Protein AF-T0K8R5-F1 (afdb_monomer)

Foldseek 3Di:
DDKDKDKDADQAWDAFDFPDFDDDPPDPDGHPQQFDDGGDHDAPDFRMKMWIKDWDADPPFWWIKIKIKIATAKGFHATDGNNVVFFTKIKGQGMWIKIKIWHWDADPNWIKIKIKIKTRPVFGWIWIWGDPPPDIDTDDTDTPDIDMDIDMDTDD

Radius of gyration: 23.05 Å; Cα contacts (8 Å, |Δi|>4): 381; chains: 1; bounding box: 51×32×70 Å

Structure (mmCIF, N/CA/C/O backbone):
data_AF-T0K8R5-F1
#
_entry.id   AF-T0K8R5-F1
#
loop_
_atom_site.group_PDB
_atom_site.id
_atom_site.type_symbol
_atom_site.label_atom_id
_atom_site.label_alt_id
_atom_site.label_comp_id
_atom_site.label_asym_id
_atom_site.label_entity_id
_atom_site.label_seq_id
_atom_site.pdbx_PDB_ins_code
_atom_site.Cartn_x
_atom_site.Cartn_y
_atom_site.Cartn_z
_atom_site.occupancy
_atom_site.B_iso_or_equiv
_atom_site.auth_seq_id
_atom_site.auth_comp_id
_atom_site.auth_asym_id
_atom_site.auth_atom_id
_atom_site.pdbx_PDB_model_num
ATOM 1 N N . MET A 1 1 ? -23.375 -8.105 14.473 1.00 89.56 1 MET A N 1
ATOM 2 C CA . MET A 1 1 ? -22.136 -8.504 13.768 1.00 89.56 1 MET A CA 1
ATOM 3 C C . MET A 1 1 ? -22.222 -8.017 12.336 1.00 89.56 1 MET A C 1
ATOM 5 O O . MET A 1 1 ? -23.255 -8.218 11.708 1.00 89.56 1 MET A O 1
ATOM 9 N N . VAL A 1 2 ? -21.158 -7.389 11.847 1.00 94.19 2 VAL A N 1
ATOM 10 C CA . VAL A 1 2 ? -21.032 -6.831 10.500 1.00 94.19 2 VAL A CA 1
ATOM 11 C C . VAL A 1 2 ? -19.743 -7.373 9.885 1.00 94.19 2 VAL A C 1
ATOM 13 O O . VAL A 1 2 ? -18.708 -7.389 10.543 1.00 94.19 2 VAL A O 1
ATOM 16 N N . ALA A 1 3 ? -19.794 -7.834 8.638 1.00 97.06 3 ALA A N 1
ATOM 17 C CA . ALA A 1 3 ? -18.611 -8.244 7.888 1.00 97.06 3 ALA A CA 1
ATOM 18 C C . ALA A 1 3 ? -18.628 -7.558 6.522 1.00 97.06 3 ALA A C 1
ATOM 20 O O . ALA A 1 3 ? -19.629 -7.616 5.810 1.00 97.06 3 ALA A O 1
ATOM 21 N N . ILE A 1 4 ? -17.528 -6.898 6.173 1.00 97.94 4 ILE A N 1
ATOM 22 C CA . ILE A 1 4 ? -17.378 -6.148 4.925 1.00 97.94 4 ILE A CA 1
ATOM 23 C C . ILE A 1 4 ? -16.102 -6.627 4.254 1.00 97.94 4 ILE A C 1
ATOM 25 O O . ILE A 1 4 ? -15.052 -6.702 4.886 1.00 97.94 4 ILE A O 1
ATOM 29 N N . ALA A 1 5 ? -16.183 -6.950 2.970 1.00 98.06 5 ALA A N 1
ATOM 30 C CA . ALA A 1 5 ? -15.028 -7.351 2.189 1.00 98.06 5 ALA A CA 1
ATOM 31 C C . ALA A 1 5 ? -15.093 -6.726 0.800 1.00 98.06 5 ALA A C 1
ATOM 33 O O . ALA A 1 5 ? -16.148 -6.718 0.166 1.00 98.06 5 ALA A O 1
ATOM 34 N N . ASN A 1 6 ? -13.953 -6.259 0.302 1.00 98.19 6 ASN A N 1
ATOM 35 C CA . ASN A 1 6 ? -13.777 -5.958 -1.108 1.00 98.19 6 ASN A CA 1
ATOM 36 C C . ASN A 1 6 ? -12.458 -6.546 -1.604 1.00 98.19 6 ASN A C 1
ATOM 38 O O . ASN A 1 6 ? -11.454 -6.580 -0.891 1.00 98.19 6 ASN A O 1
ATOM 42 N N . TYR A 1 7 ? -12.475 -6.975 -2.859 1.00 98.38 7 TYR A N 1
ATOM 43 C CA . TYR A 1 7 ? -11.306 -7.457 -3.570 1.00 98.38 7 TYR A CA 1
ATOM 44 C C . TYR A 1 7 ? -11.231 -6.768 -4.926 1.00 98.38 7 TYR A C 1
ATOM 46 O O . TYR A 1 7 ? -12.225 -6.708 -5.651 1.00 98.38 7 TYR A O 1
ATOM 54 N N . THR A 1 8 ? -10.047 -6.271 -5.260 1.00 98.50 8 THR A N 1
ATOM 55 C CA . THR A 1 8 ? -9.766 -5.643 -6.547 1.00 98.50 8 THR A CA 1
ATOM 56 C C . THR A 1 8 ? -8.624 -6.385 -7.218 1.00 98.50 8 THR A C 1
ATOM 58 O O . THR A 1 8 ? -7.561 -6.567 -6.622 1.00 98.50 8 THR A O 1
ATOM 61 N N . TYR A 1 9 ? -8.851 -6.775 -8.473 1.00 98.19 9 TYR A N 1
ATOM 62 C CA . TYR A 1 9 ? -7.809 -7.233 -9.380 1.00 98.19 9 TYR A CA 1
ATOM 63 C C . TYR A 1 9 ? -7.597 -6.202 -10.482 1.00 98.19 9 TYR A C 1
ATOM 65 O O . TYR A 1 9 ? -8.547 -5.854 -11.187 1.00 98.19 9 TYR A O 1
ATOM 73 N N . THR A 1 10 ? -6.357 -5.763 -10.668 1.00 97.50 10 THR A N 1
ATOM 74 C CA . THR A 1 10 ? -5.999 -4.825 -11.731 1.00 97.50 10 THR A CA 1
ATOM 75 C C . THR A 1 10 ? -4.802 -5.357 -12.498 1.00 97.50 10 THR A C 1
ATOM 77 O O . THR A 1 10 ? -3.782 -5.691 -11.912 1.00 97.50 10 THR A O 1
ATOM 80 N N . LYS A 1 11 ? -4.898 -5.395 -13.829 1.00 96.69 11 LYS A N 1
ATOM 81 C CA . LYS A 1 11 ? -3.785 -5.764 -14.707 1.00 96.69 11 LYS A CA 1
ATOM 82 C C . LYS A 1 11 ? -3.518 -4.632 -15.683 1.00 96.69 11 LYS A C 1
ATOM 84 O O . LYS A 1 11 ? -4.237 -4.484 -16.669 1.00 96.69 11 LYS A O 1
ATOM 89 N N . SER A 1 12 ? -2.495 -3.836 -15.405 1.00 96.25 12 SER A N 1
ATOM 90 C CA . SER A 1 12 ? -2.062 -2.774 -16.310 1.00 96.25 12 SER A CA 1
ATOM 91 C C . SER A 1 12 ? -0.912 -3.238 -17.189 1.00 96.25 12 SER A C 1
ATOM 93 O O . SER A 1 12 ? -0.184 -4.174 -16.856 1.00 96.25 12 SER A O 1
ATOM 95 N N . LYS A 1 13 ? -0.800 -2.604 -18.355 1.00 96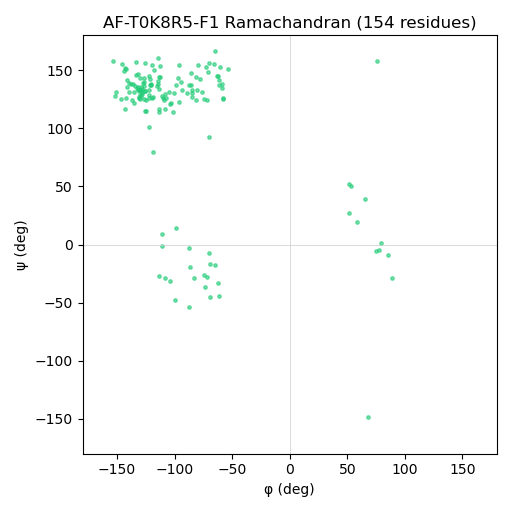.75 13 LYS A N 1
ATOM 96 C CA . LYS A 1 13 ? 0.248 -2.855 -19.339 1.00 96.75 13 LYS A CA 1
ATOM 97 C C . LYS A 1 13 ? 0.582 -1.547 -20.038 1.00 96.75 13 LYS A C 1
ATOM 99 O O . LYS A 1 13 ? -0.317 -0.908 -20.585 1.00 96.75 13 LYS A O 1
ATOM 104 N N . LEU A 1 14 ? 1.854 -1.171 -20.024 1.00 95.38 14 LEU A N 1
ATOM 105 C CA . LEU A 1 14 ? 2.384 -0.161 -20.927 1.00 95.38 14 LEU A CA 1
ATOM 106 C C . LEU A 1 14 ? 2.239 -0.655 -22.366 1.00 95.38 14 LEU A C 1
ATOM 108 O O . LEU A 1 14 ? 2.348 -1.854 -22.622 1.00 95.38 14 LEU A O 1
ATOM 112 N N . LYS A 1 15 ? 1.967 0.279 -23.273 1.00 96.81 15 LYS A N 1
ATOM 113 C CA . LYS A 1 15 ? 2.017 0.058 -24.715 1.00 96.81 15 LYS A CA 1
ATOM 114 C C . LYS A 1 15 ? 3.149 0.910 -25.251 1.00 96.81 15 LYS A C 1
ATOM 116 O O . LYS A 1 15 ? 3.069 2.130 -25.134 1.00 96.81 15 LYS A O 1
ATOM 121 N N . VAL A 1 16 ? 4.191 0.263 -25.752 1.00 96.38 16 VAL A N 1
ATOM 122 C CA . VAL A 1 16 ? 5.391 0.925 -26.266 1.00 96.38 16 VAL A CA 1
ATOM 123 C C . VAL A 1 16 ? 5.784 0.240 -27.561 1.00 96.38 16 VAL A C 1
ATOM 125 O O . VAL A 1 16 ? 5.963 -0.974 -27.595 1.00 96.38 16 VAL A O 1
ATOM 128 N N . SER A 1 17 ? 5.903 1.020 -28.623 1.00 96.69 17 SER A N 1
ATOM 129 C CA . SER A 1 17 ? 6.285 0.559 -29.954 1.00 96.69 17 SER A CA 1
ATOM 130 C C . SER A 1 17 ? 7.629 1.151 -30.367 1.00 96.69 17 SER A C 1
ATOM 132 O O . SER A 1 17 ? 8.084 2.164 -29.834 1.00 96.69 17 SER A O 1
ATOM 134 N N . GLU A 1 18 ? 8.275 0.519 -31.343 1.00 94.94 18 GLU A N 1
ATOM 135 C CA . GLU A 1 18 ? 9.451 1.098 -31.989 1.00 94.94 18 GLU A CA 1
ATOM 136 C C . GLU A 1 18 ? 9.096 2.459 -32.610 1.00 94.94 18 GLU A C 1
ATOM 138 O O . GLU A 1 18 ? 8.054 2.613 -33.247 1.00 94.94 18 GLU A O 1
ATOM 143 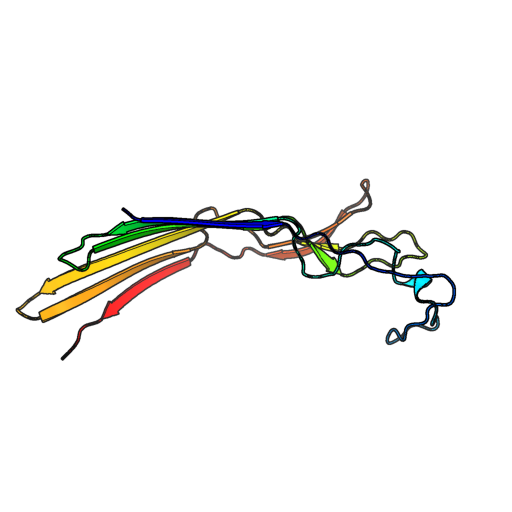N N . GLY A 1 19 ? 9.958 3.455 -32.402 1.00 94.56 19 GLY A N 1
ATOM 144 C CA . GLY A 1 19 ? 9.737 4.825 -32.867 1.00 94.56 19 GLY A CA 1
ATOM 145 C C . GLY A 1 19 ? 8.902 5.702 -31.928 1.00 94.56 19 GLY A C 1
ATOM 146 O O . GLY A 1 19 ? 8.874 6.917 -32.134 1.00 94.56 19 GLY A O 1
ATOM 147 N N . ASP A 1 20 ? 8.285 5.144 -30.878 1.00 97.38 20 ASP A N 1
ATOM 148 C CA . ASP A 1 20 ? 7.680 5.957 -29.821 1.00 97.38 20 ASP A CA 1
ATOM 149 C C . ASP A 1 20 ? 8.755 6.809 -29.142 1.00 97.38 20 ASP A C 1
ATOM 151 O O . ASP A 1 20 ? 9.883 6.362 -28.905 1.00 97.38 20 ASP A O 1
ATOM 155 N N . THR A 1 21 ? 8.396 8.046 -28.798 1.00 96.69 21 THR A N 1
ATOM 156 C CA . THR A 1 21 ? 9.325 8.991 -28.176 1.00 96.69 21 THR A CA 1
ATOM 157 C C . THR A 1 21 ? 8.876 9.409 -26.785 1.00 96.69 21 THR A C 1
ATOM 159 O O . THR A 1 21 ? 7.687 9.459 -26.473 1.00 96.69 21 THR A O 1
ATOM 162 N N . VAL A 1 22 ? 9.849 9.723 -25.934 1.00 95.06 22 VAL A N 1
ATOM 163 C CA . VAL A 1 22 ? 9.649 10.265 -24.593 1.00 95.06 22 VAL A CA 1
ATOM 164 C C . VAL A 1 22 ? 10.727 11.302 -24.289 1.00 95.06 22 VAL A C 1
ATOM 166 O O . VAL A 1 22 ? 11.848 11.221 -24.785 1.00 95.06 22 VAL A O 1
ATOM 169 N N . ALA A 1 23 ? 10.397 12.274 -23.444 1.00 94.38 23 ALA A N 1
ATOM 170 C CA . ALA A 1 23 ? 11.376 13.165 -22.843 1.00 94.38 23 ALA A CA 1
ATOM 171 C C . ALA A 1 23 ? 11.646 12.719 -21.401 1.00 94.38 23 ALA A C 1
ATOM 173 O O . ALA A 1 23 ? 10.762 12.802 -20.547 1.00 94.38 23 ALA A O 1
ATOM 174 N N . VAL A 1 24 ? 12.867 12.259 -21.125 1.00 89.50 24 VAL A N 1
ATOM 175 C CA . VAL A 1 24 ? 13.328 11.937 -19.768 1.00 89.50 24 VAL A CA 1
ATOM 176 C C . VAL A 1 24 ? 14.347 12.987 -19.345 1.00 89.50 24 VAL A C 1
ATOM 178 O O . VAL A 1 24 ? 15.334 13.230 -20.038 1.00 89.50 24 VAL A O 1
ATOM 181 N N . PHE A 1 25 ? 14.099 13.641 -18.209 1.00 90.38 25 PHE A N 1
ATOM 182 C CA . PHE A 1 25 ? 14.981 14.689 -17.701 1.00 90.38 25 PHE A CA 1
ATOM 183 C C . PHE A 1 25 ? 16.406 14.153 -17.494 1.00 90.38 25 PHE A C 1
ATOM 185 O O . PHE A 1 25 ? 16.605 13.162 -16.796 1.00 90.38 25 PHE A O 1
ATOM 192 N N . GLY A 1 26 ? 17.392 14.818 -18.099 1.00 89.56 26 GLY A N 1
ATOM 193 C CA . GLY A 1 26 ? 18.805 14.440 -17.997 1.00 89.56 26 GLY A CA 1
ATOM 194 C C . GLY A 1 26 ? 19.242 13.278 -18.898 1.00 89.56 26 GLY A C 1
ATOM 195 O O . GLY A 1 26 ? 20.416 12.919 -18.860 1.00 89.56 26 GLY A O 1
ATOM 196 N N . ALA A 1 27 ? 18.351 12.710 -19.717 1.00 91.12 27 ALA A N 1
ATOM 197 C CA . ALA A 1 27 ? 18.708 11.678 -20.685 1.00 91.12 27 ALA A CA 1
ATOM 198 C C . ALA A 1 27 ? 18.936 12.266 -22.087 1.00 91.12 27 ALA A C 1
ATOM 200 O O . ALA A 1 27 ? 18.239 13.187 -22.509 1.00 91.12 27 ALA A O 1
ATOM 201 N N . SER A 1 28 ? 19.912 11.721 -22.818 1.00 91.25 28 SER A N 1
ATOM 202 C CA . SER A 1 28 ? 20.174 12.087 -24.217 1.00 91.25 28 SER A CA 1
ATOM 203 C C . SER A 1 28 ? 19.282 11.338 -25.208 1.00 91.25 28 SER A C 1
ATOM 205 O O . SER A 1 28 ? 19.003 11.862 -26.284 1.00 91.25 28 SER A O 1
ATOM 207 N N . SER A 1 29 ? 18.845 10.123 -24.861 1.00 93.44 29 SER A N 1
ATOM 208 C CA . SER A 1 29 ? 17.921 9.356 -25.695 1.00 93.44 29 SER A CA 1
ATOM 209 C C . SER A 1 29 ? 16.493 9.867 -25.554 1.00 93.44 29 SER A C 1
ATOM 211 O O . SER A 1 29 ? 16.040 10.206 -24.460 1.00 93.44 29 SER A O 1
ATOM 213 N N . THR A 1 30 ? 15.779 9.867 -26.674 1.00 95.31 30 THR A N 1
ATOM 214 C CA . THR A 1 30 ? 14.347 10.155 -26.754 1.00 95.31 30 THR A CA 1
ATOM 215 C C . THR A 1 30 ? 13.522 8.924 -27.114 1.00 95.31 30 THR A C 1
ATOM 217 O O . THR A 1 30 ? 12.303 9.032 -27.192 1.00 95.31 30 THR A O 1
ATOM 220 N N . LEU A 1 31 ? 14.142 7.759 -27.336 1.00 95.56 31 LEU A N 1
ATOM 221 C CA . LEU A 1 31 ? 13.426 6.534 -27.693 1.00 95.56 31 LEU A CA 1
ATOM 222 C C . LEU A 1 31 ? 12.716 5.968 -26.462 1.00 95.56 31 LEU A C 1
ATOM 224 O O . LEU A 1 31 ? 13.348 5.688 -25.445 1.00 95.56 31 LEU A O 1
ATOM 228 N N . ALA A 1 32 ? 11.405 5.746 -26.546 1.00 95.50 32 ALA A N 1
ATOM 229 C CA . ALA A 1 32 ? 10.637 5.197 -25.428 1.00 95.50 32 ALA A CA 1
ATOM 230 C C . ALA A 1 32 ? 11.111 3.789 -25.031 1.00 95.50 32 ALA A C 1
ATOM 232 O O . ALA A 1 32 ? 11.123 3.453 -23.846 1.00 95.50 32 ALA A O 1
ATOM 233 N N . THR A 1 33 ? 11.571 2.997 -26.001 1.00 94.88 33 THR A N 1
ATOM 234 C CA . THR A 1 33 ? 12.107 1.642 -25.800 1.00 94.88 33 THR A CA 1
ATOM 235 C C . THR A 1 33 ? 13.394 1.602 -24.977 1.00 94.88 33 THR A C 1
ATOM 237 O O . THR A 1 33 ? 13.726 0.549 -24.441 1.00 94.88 33 THR A O 1
ATOM 240 N N . ASP A 1 34 ? 14.105 2.724 -24.822 1.00 93.56 34 ASP A N 1
ATOM 241 C CA . ASP A 1 34 ? 15.277 2.785 -23.941 1.00 93.56 34 ASP A CA 1
ATOM 242 C C . ASP A 1 34 ? 14.894 2.817 -22.454 1.00 93.56 34 ASP A C 1
ATOM 244 O O . ASP A 1 34 ? 15.654 2.353 -21.600 1.00 93.56 34 ASP A O 1
ATOM 248 N N . PHE A 1 35 ? 13.693 3.309 -22.135 1.00 93.06 35 PHE A N 1
ATOM 249 C CA . PHE A 1 35 ? 13.241 3.546 -20.759 1.00 93.06 35 PHE A CA 1
ATOM 250 C C . PHE A 1 35 ? 12.085 2.643 -20.328 1.00 93.06 35 PHE A C 1
ATOM 252 O O . PHE A 1 35 ? 11.930 2.368 -19.139 1.00 93.06 35 PHE A O 1
ATOM 259 N N . PHE A 1 36 ? 11.268 2.175 -21.271 1.00 94.75 36 PHE A N 1
ATOM 260 C CA . PHE A 1 36 ? 10.064 1.405 -20.988 1.00 94.75 36 PHE A CA 1
ATOM 261 C C . PHE A 1 36 ? 10.053 0.083 -21.745 1.00 94.75 36 PHE A C 1
ATOM 263 O O . PHE A 1 36 ? 10.459 -0.005 -22.900 1.00 94.75 36 PHE A O 1
ATOM 270 N N . ARG A 1 37 ? 9.523 -0.948 -21.086 1.00 94.62 37 ARG A N 1
ATOM 271 C CA . ARG A 1 37 ? 9.280 -2.263 -21.682 1.00 94.62 37 ARG A CA 1
ATOM 272 C C . ARG A 1 37 ? 7.809 -2.378 -22.043 1.00 94.62 37 ARG A C 1
ATOM 274 O O . ARG A 1 37 ? 6.949 -2.112 -21.196 1.00 94.62 37 ARG A O 1
ATOM 281 N N . ASP A 1 38 ? 7.524 -2.798 -23.270 1.00 95.88 38 ASP A N 1
ATOM 282 C CA . ASP A 1 38 ? 6.152 -3.084 -23.680 1.00 95.88 38 ASP A CA 1
ATOM 283 C C . ASP A 1 38 ? 5.534 -4.164 -22.778 1.00 95.88 38 ASP A C 1
ATOM 285 O O . ASP A 1 38 ? 6.191 -5.122 -22.364 1.00 95.88 38 ASP A O 1
ATOM 289 N N . GLY A 1 39 ? 4.272 -3.976 -22.400 1.00 95.44 39 GLY A N 1
ATOM 290 C CA . GLY A 1 39 ? 3.561 -4.885 -21.508 1.00 95.44 39 GLY A CA 1
ATOM 291 C C . GLY A 1 39 ? 3.904 -4.771 -20.017 1.00 95.44 39 GLY A C 1
ATOM 292 O O . GLY A 1 39 ? 3.240 -5.438 -19.218 1.00 95.44 39 GLY A O 1
ATOM 293 N N . ALA A 1 40 ? 4.872 -3.939 -19.612 1.00 94.88 40 ALA A N 1
ATOM 294 C CA . ALA A 1 40 ? 5.210 -3.751 -18.198 1.00 94.88 40 ALA A CA 1
ATOM 295 C C . ALA A 1 40 ? 4.035 -3.141 -17.401 1.00 94.88 40 ALA A C 1
ATOM 297 O O . ALA A 1 40 ? 3.300 -2.309 -17.938 1.00 94.88 40 ALA A O 1
ATOM 298 N N . PRO A 1 41 ? 3.834 -3.515 -16.122 1.00 94.62 41 PRO A N 1
ATOM 299 C CA . PRO A 1 41 ? 2.737 -2.989 -15.303 1.00 94.62 41 PRO A CA 1
ATOM 300 C C . PRO A 1 41 ? 2.982 -1.526 -14.947 1.00 94.62 41 PRO A C 1
ATOM 302 O O . PRO A 1 41 ? 4.133 -1.158 -14.763 1.00 94.62 41 PRO A O 1
ATOM 305 N N . LEU A 1 42 ? 1.949 -0.693 -14.785 1.00 95.38 42 LEU A N 1
ATOM 306 C CA . LEU A 1 42 ? 2.090 0.708 -14.347 1.00 95.38 42 LEU A CA 1
ATOM 307 C C . LEU A 1 42 ? 2.736 0.825 -12.955 1.00 95.38 42 LEU A C 1
ATOM 309 O O . LEU A 1 42 ? 2.648 -0.086 -12.134 1.00 95.38 42 LEU A O 1
ATOM 313 N N . THR A 1 43 ? 3.414 1.946 -12.696 1.00 96.06 43 THR A N 1
ATOM 314 C CA . THR A 1 43 ? 4.005 2.216 -11.379 1.00 96.06 43 THR A CA 1
ATOM 315 C C . THR A 1 43 ? 2.912 2.555 -10.361 1.00 96.06 43 THR A C 1
ATOM 317 O O . THR A 1 43 ? 1.834 3.028 -10.716 1.00 96.06 43 THR A O 1
ATOM 320 N N . GLY A 1 44 ? 3.166 2.284 -9.081 1.00 96.06 44 GLY A N 1
ATOM 321 C CA . GLY A 1 44 ? 2.269 2.585 -7.961 1.00 96.06 44 GLY A CA 1
ATOM 322 C C . GLY A 1 44 ? 1.053 1.663 -7.828 1.00 96.06 44 GLY A C 1
ATOM 323 O O . GLY A 1 44 ? 0.325 1.748 -6.839 1.00 96.06 44 GLY A O 1
ATOM 324 N N . GLN A 1 45 ? 0.842 0.749 -8.774 1.00 95.69 45 GLN A N 1
ATOM 325 C CA . GLN A 1 45 ? -0.338 -0.104 -8.819 1.00 95.69 45 GLN A CA 1
ATOM 326 C C . GLN A 1 45 ? -0.016 -1.533 -8.364 1.00 95.69 45 GLN A C 1
ATOM 328 O O . GLN A 1 45 ? 0.808 -2.214 -8.970 1.00 95.69 45 GLN A O 1
ATOM 333 N N . SER A 1 46 ? -0.698 -2.001 -7.318 1.00 97.25 46 SER A N 1
ATOM 334 C CA . SER A 1 46 ? -0.727 -3.421 -6.952 1.00 97.25 46 SER A CA 1
ATOM 335 C C . SER A 1 46 ? -1.754 -4.166 -7.806 1.00 97.25 46 SER A C 1
ATOM 337 O O . S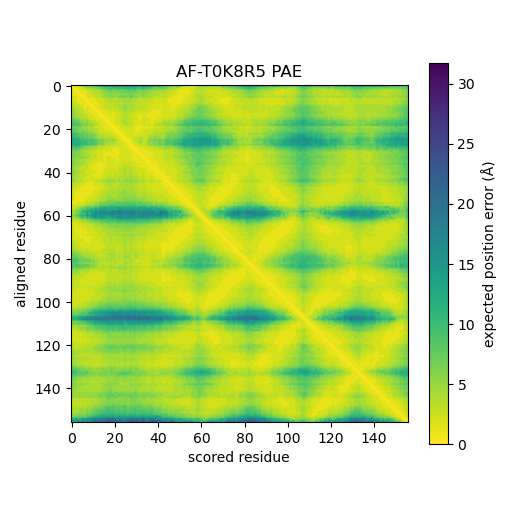ER A 1 46 ? -2.827 -3.632 -8.098 1.00 97.25 46 SER A O 1
ATOM 339 N N . ASP A 1 47 ? -1.448 -5.409 -8.171 1.00 97.69 47 ASP A N 1
ATOM 340 C CA . ASP A 1 47 ? -2.357 -6.256 -8.948 1.00 97.69 47 ASP A CA 1
ATOM 341 C C . ASP A 1 47 ? -3.529 -6.767 -8.109 1.00 97.69 47 ASP A C 1
ATOM 343 O O . ASP A 1 47 ? -4.645 -6.866 -8.608 1.00 97.69 47 ASP A O 1
ATOM 347 N N . HIS A 1 48 ? -3.282 -7.075 -6.834 1.00 98.31 48 HIS A N 1
ATOM 348 C CA . HIS A 1 48 ? -4.288 -7.584 -5.909 1.00 98.31 48 HIS A CA 1
ATOM 349 C C . HIS A 1 48 ? -4.397 -6.671 -4.696 1.00 98.31 48 HIS A C 1
ATOM 351 O O . HIS A 1 48 ? -3.400 -6.423 -4.015 1.00 98.31 48 HIS A O 1
ATOM 357 N N . LEU A 1 49 ? -5.617 -6.220 -4.411 1.00 98.25 49 LEU A N 1
ATOM 358 C CA . LEU A 1 49 ? -5.966 -5.483 -3.202 1.00 98.25 49 LEU A CA 1
ATOM 359 C C . LEU A 1 49 ? -7.123 -6.190 -2.502 1.00 98.25 49 LEU A C 1
ATOM 361 O O . LEU A 1 49 ? -8.122 -6.519 -3.141 1.00 98.25 49 LEU A O 1
ATOM 365 N N . VAL A 1 50 ? -7.005 -6.397 -1.196 1.00 98.56 50 VAL A N 1
ATOM 366 C CA . VAL A 1 50 ? -8.082 -6.904 -0.339 1.00 98.56 50 VAL A CA 1
ATOM 367 C C . VAL A 1 50 ? -8.260 -5.926 0.808 1.00 98.56 50 VAL A C 1
ATOM 369 O O . VAL A 1 50 ? -7.278 -5.578 1.460 1.00 98.56 50 VAL A O 1
ATOM 372 N N . ASN A 1 51 ? -9.498 -5.538 1.100 1.00 98.44 51 ASN A N 1
ATOM 373 C CA . ASN A 1 51 ? -9.838 -4.998 2.412 1.00 98.44 51 ASN A CA 1
ATOM 374 C C . ASN A 1 51 ? -10.941 -5.854 3.017 1.00 98.44 51 ASN A C 1
ATOM 376 O O . ASN A 1 51 ? -11.928 -6.174 2.357 1.00 98.44 51 ASN A O 1
ATOM 380 N N . PHE A 1 52 ? -10.760 -6.212 4.277 1.00 98.44 52 PHE A N 1
ATOM 381 C CA . PHE A 1 52 ? -11.684 -7.004 5.061 1.00 98.44 52 PHE A CA 1
ATOM 382 C C . PHE A 1 52 ? -11.890 -6.330 6.413 1.00 98.44 52 PHE A C 1
ATOM 384 O O . PHE A 1 52 ? -10.935 -5.904 7.055 1.00 98.44 52 PHE A O 1
ATOM 391 N N . GLN A 1 53 ? -13.139 -6.234 6.847 1.00 98.31 53 GLN A N 1
ATOM 392 C CA . GLN A 1 53 ? -13.515 -5.706 8.148 1.00 98.31 53 GLN A CA 1
ATOM 393 C C . GLN A 1 53 ? -14.498 -6.661 8.808 1.00 98.31 53 GLN A C 1
ATOM 395 O O . GLN A 1 53 ? -15.476 -7.080 8.187 1.00 98.31 53 GLN A O 1
ATOM 400 N N . LEU A 1 54 ? -14.250 -6.973 10.074 1.00 98.25 54 LEU A N 1
ATOM 401 C CA . LEU A 1 54 ? -15.141 -7.761 10.913 1.00 98.25 54 LEU A CA 1
ATOM 402 C C . LEU A 1 54 ? -15.465 -6.965 12.173 1.00 98.25 54 LEU A C 1
ATOM 404 O O . LEU A 1 54 ? -14.577 -6.701 12.980 1.00 98.25 54 LEU A O 1
ATOM 408 N N . GLY A 1 55 ? -16.733 -6.593 12.315 1.00 97.25 55 GLY A N 1
ATOM 409 C CA . GLY A 1 55 ? -17.269 -5.769 13.388 1.00 97.25 55 GLY A CA 1
ATOM 410 C C . GLY A 1 55 ? -18.268 -6.515 14.273 1.00 97.25 55 GLY A C 1
ATOM 411 O O . GLY A 1 55 ? -19.174 -7.204 13.791 1.00 97.25 55 GLY A O 1
ATOM 412 N N . LEU A 1 56 ? -18.149 -6.342 15.583 1.00 96.44 56 LEU A N 1
ATOM 413 C CA . LEU A 1 56 ? -19.196 -6.626 16.559 1.00 96.44 56 LEU A CA 1
ATOM 414 C C . LEU A 1 56 ? -19.733 -5.289 17.052 1.00 96.44 56 LEU A C 1
ATOM 416 O O . LEU A 1 56 ? -18.954 -4.441 17.473 1.00 96.44 56 LEU A O 1
ATOM 420 N N . GLU A 1 57 ? -21.044 -5.099 16.961 1.00 94.06 57 GLU A N 1
ATOM 421 C CA . GLU A 1 57 ? -21.698 -3.835 17.291 1.00 94.06 57 GLU A CA 1
ATOM 422 C C . GLU A 1 57 ? -22.974 -4.115 18.081 1.00 94.06 57 GLU A C 1
ATOM 424 O O . GLU A 1 57 ? -23.711 -5.053 17.746 1.00 94.06 57 GLU A O 1
ATOM 429 N N . ASP A 1 58 ? -23.204 -3.312 19.116 1.00 89.75 58 ASP A N 1
ATOM 430 C CA . ASP A 1 58 ? -24.465 -3.227 19.847 1.00 89.75 58 ASP A CA 1
ATOM 431 C C . ASP A 1 58 ? -25.400 -2.235 19.128 1.00 89.75 58 ASP A C 1
ATOM 433 O O . ASP A 1 58 ? -24.955 -1.201 18.632 1.00 89.75 58 ASP A O 1
ATOM 437 N N . GLN A 1 59 ? -26.683 -2.583 18.992 1.00 82.38 59 GLN A N 1
ATOM 438 C CA . GLN A 1 59 ? -27.659 -1.769 18.250 1.00 82.38 59 GLN A CA 1
ATOM 439 C C . GLN A 1 59 ? -28.317 -0.688 19.114 1.00 82.38 59 GLN A C 1
ATOM 441 O O . GLN A 1 59 ? -28.889 0.258 18.577 1.00 82.38 59 GLN A O 1
ATOM 446 N N . GLU A 1 60 ? -28.261 -0.840 20.434 1.00 83.81 60 GLU A N 1
ATOM 447 C CA . GLU A 1 60 ? -28.946 0.014 21.401 1.00 83.81 60 GLU A CA 1
ATOM 448 C C . GLU A 1 60 ? -27.971 0.977 22.085 1.00 83.81 60 GLU A C 1
ATOM 450 O O . GLU A 1 60 ? -28.336 2.101 22.423 1.00 83.81 60 GLU A O 1
ATOM 455 N N . ASN A 1 61 ? -26.716 0.562 22.256 1.00 84.75 61 ASN A N 1
ATOM 456 C CA . ASN A 1 61 ? -25.675 1.313 22.942 1.00 84.75 61 ASN A CA 1
ATOM 457 C C . 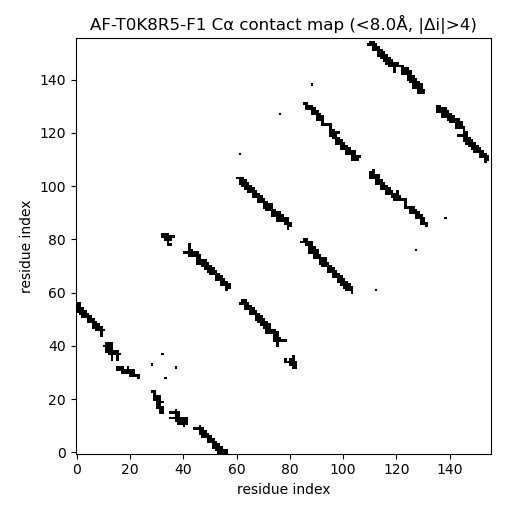ASN A 1 61 ? -24.440 1.489 22.058 1.00 84.75 61 ASN A C 1
ATOM 459 O O . ASN A 1 61 ? -24.145 0.678 21.184 1.00 84.75 61 ASN A O 1
ATOM 463 N N . LEU A 1 62 ? -23.642 2.525 22.334 1.00 86.94 62 LEU A N 1
ATOM 464 C CA . LEU A 1 62 ? -22.344 2.678 21.683 1.00 86.94 62 LEU A CA 1
ATOM 465 C C . LEU A 1 62 ? -21.380 1.593 22.193 1.00 86.94 62 LEU A C 1
ATOM 467 O O . LEU A 1 62 ? -20.689 1.779 23.188 1.00 86.94 62 LEU A O 1
ATOM 471 N N . SER A 1 63 ? -21.311 0.459 21.505 1.00 94.19 63 SER A N 1
ATOM 472 C CA . SER A 1 63 ? -20.275 -0.556 21.696 1.00 94.19 63 SER A CA 1
ATOM 473 C C . SER A 1 63 ? -19.918 -1.151 20.345 1.00 94.19 63 SER A C 1
ATOM 475 O O . SER A 1 63 ? -20.772 -1.729 19.678 1.00 94.19 63 SER A O 1
ATOM 477 N N . GLN A 1 64 ? -18.673 -0.965 19.911 1.00 96.19 64 GLN A N 1
ATOM 478 C CA . GLN A 1 64 ? -18.187 -1.455 18.624 1.00 96.19 64 GLN A CA 1
ATOM 479 C C . GLN A 1 64 ? -16.773 -2.011 18.779 1.00 96.19 64 GLN A C 1
ATOM 481 O O . GLN A 1 64 ? -15.911 -1.340 19.342 1.00 96.19 64 GLN A O 1
ATOM 486 N N . GLN A 1 65 ? -16.516 -3.209 18.263 1.00 97.56 65 GLN A N 1
ATOM 487 C CA . GLN A 1 65 ? -15.174 -3.772 18.112 1.00 97.56 65 GLN A CA 1
ATOM 488 C C . GLN A 1 65 ? -14.975 -4.196 16.663 1.00 97.56 65 GLN A C 1
ATOM 490 O O . GLN A 1 65 ? -15.748 -5.004 16.159 1.00 97.56 65 GLN A O 1
ATOM 495 N N . THR A 1 66 ? -13.926 -3.700 16.015 1.00 98.12 66 THR A N 1
ATOM 496 C CA . THR A 1 66 ? -13.663 -3.941 14.598 1.00 98.12 66 THR A CA 1
ATOM 497 C C . THR A 1 66 ? -12.230 -4.404 14.389 1.00 98.12 66 THR A C 1
ATOM 499 O O . THR A 1 66 ? -11.284 -3.716 14.767 1.00 98.12 66 THR A O 1
ATOM 502 N N . LEU A 1 67 ? -12.071 -5.555 13.741 1.00 98.31 67 LEU A N 1
ATOM 503 C CA . LEU A 1 67 ? -10.814 -5.990 13.137 1.00 98.31 67 LEU A CA 1
ATOM 504 C C . LEU A 1 67 ? -10.800 -5.578 11.670 1.00 98.31 67 LEU A C 1
ATOM 506 O O . LEU A 1 67 ? -11.775 -5.807 10.955 1.00 98.31 67 LEU A O 1
ATOM 510 N N . ILE A 1 68 ? -9.698 -4.987 11.221 1.00 98.56 68 ILE A N 1
ATOM 511 C CA . ILE A 1 68 ? -9.530 -4.483 9.859 1.00 98.56 68 ILE A CA 1
ATOM 512 C C . ILE A 1 68 ? -8.267 -5.112 9.286 1.00 98.56 68 ILE A C 1
ATOM 514 O O . ILE A 1 68 ? -7.168 -4.855 9.764 1.00 98.56 68 ILE A O 1
ATOM 518 N N . LEU A 1 69 ? -8.418 -5.931 8.253 1.00 98.50 69 LEU A N 1
ATOM 519 C CA . LEU A 1 69 ? -7.316 -6.505 7.497 1.00 98.50 69 LEU A CA 1
ATOM 520 C C . LEU A 1 69 ? -7.258 -5.842 6.127 1.00 98.50 69 LEU A C 1
ATOM 522 O O . LEU A 1 69 ? -8.250 -5.792 5.403 1.00 98.50 69 LEU A O 1
ATOM 526 N N . SER A 1 70 ? -6.077 -5.380 5.744 1.00 98.12 70 SER A N 1
ATOM 527 C CA . SER A 1 70 ? -5.794 -4.944 4.381 1.00 98.12 70 SER A CA 1
ATOM 528 C C . SER A 1 70 ? -4.628 -5.742 3.813 1.00 98.12 70 SER A C 1
ATOM 530 O O . SER A 1 70 ? -3.708 -6.132 4.531 1.00 98.12 70 SER A O 1
ATOM 532 N N . TYR A 1 71 ? -4.684 -6.027 2.518 1.00 98.06 71 TYR A N 1
ATOM 533 C CA . TYR A 1 71 ? -3.595 -6.653 1.786 1.00 98.06 71 TYR A CA 1
ATOM 534 C C . TYR A 1 71 ? -3.396 -5.960 0.448 1.00 98.06 71 TYR A C 1
ATOM 536 O O . TYR A 1 71 ? -4.361 -5.690 -0.269 1.00 98.06 71 TYR A O 1
ATOM 544 N N . ALA A 1 72 ? -2.134 -5.746 0.093 1.00 98.19 72 ALA A N 1
ATOM 545 C CA . ALA A 1 72 ? -1.745 -5.308 -1.233 1.00 98.19 72 ALA A CA 1
ATOM 546 C C . ALA A 1 72 ? -0.546 -6.119 -1.739 1.00 98.19 72 ALA A C 1
ATOM 548 O O . ALA A 1 72 ? 0.465 -6.287 -1.049 1.00 98.19 72 ALA A O 1
ATOM 549 N N . SER A 1 73 ? -0.649 -6.629 -2.969 1.00 98.19 73 SER A N 1
ATOM 550 C CA . SER A 1 73 ? 0.469 -7.309 -3.625 1.00 98.19 73 SER A CA 1
ATOM 551 C C . SER A 1 73 ? 1.626 -6.344 -3.887 1.00 98.19 73 SER A C 1
ATOM 553 O O . SER A 1 73 ? 1.455 -5.121 -3.865 1.00 98.19 73 SER A O 1
ATOM 555 N N . LYS A 1 74 ? 2.803 -6.893 -4.215 1.00 97.44 74 LYS A N 1
ATOM 556 C CA . LYS A 1 74 ? 3.936 -6.079 -4.670 1.00 97.44 74 LYS A CA 1
ATOM 557 C C . LYS A 1 74 ? 3.541 -5.178 -5.844 1.00 97.44 74 LYS A C 1
ATOM 559 O O . LYS A 1 74 ? 2.678 -5.549 -6.644 1.00 97.44 74 LYS A O 1
ATOM 564 N N . ARG A 1 75 ? 4.204 -4.032 -5.953 1.00 97.75 75 ARG A N 1
ATOM 565 C CA . ARG A 1 75 ? 3.989 -3.041 -7.015 1.00 97.75 75 ARG A CA 1
ATOM 566 C C . ARG A 1 75 ? 5.304 -2.412 -7.430 1.00 97.75 75 ARG A C 1
ATOM 568 O O . ARG A 1 75 ? 6.213 -2.319 -6.611 1.00 97.75 75 ARG A O 1
ATOM 575 N N . VAL A 1 76 ? 5.399 -1.973 -8.680 1.00 97.25 76 VAL A N 1
ATOM 576 C CA . VAL A 1 76 ? 6.582 -1.232 -9.127 1.00 97.25 76 VAL A CA 1
ATOM 577 C C . VAL A 1 76 ? 6.518 0.190 -8.596 1.00 97.25 76 VAL A C 1
ATOM 579 O O . VAL A 1 76 ? 5.503 0.856 -8.775 1.00 97.25 76 VAL A O 1
ATOM 582 N N . THR A 1 77 ? 7.597 0.680 -8.000 1.00 96.81 77 THR A N 1
ATOM 583 C CA . THR A 1 77 ? 7.703 2.076 -7.550 1.00 96.81 77 THR A CA 1
ATOM 584 C C . THR A 1 77 ? 8.652 2.899 -8.406 1.00 96.81 77 THR A C 1
ATOM 586 O O . THR A 1 77 ? 8.412 4.086 -8.607 1.00 96.81 77 THR A O 1
ATOM 589 N N . SER A 1 78 ? 9.660 2.263 -9.007 1.00 94.56 78 SER A N 1
ATOM 590 C CA . SER A 1 78 ? 10.562 2.895 -9.970 1.00 94.56 78 SER A CA 1
ATOM 591 C C . SER A 1 78 ? 10.972 1.926 -11.077 1.00 94.56 78 SER A C 1
ATOM 593 O O . SER A 1 78 ? 11.058 0.715 -10.862 1.00 94.56 78 SER A O 1
ATOM 595 N N . ARG A 1 79 ? 11.222 2.462 -12.274 1.00 92.38 79 ARG A N 1
ATOM 596 C CA . ARG A 1 79 ? 11.654 1.682 -13.439 1.00 92.38 79 ARG A CA 1
ATOM 597 C C . ARG A 1 79 ? 13.161 1.532 -13.472 1.00 92.38 79 ARG A C 1
ATOM 599 O O . ARG A 1 79 ? 13.882 2.505 -13.269 1.00 92.38 79 ARG A O 1
ATOM 606 N N . GLY A 1 80 ? 13.617 0.328 -13.797 1.00 92.25 80 GLY A N 1
ATOM 607 C CA . GLY A 1 80 ? 14.977 0.146 -14.292 1.00 92.25 80 GLY A CA 1
ATOM 608 C C . GLY A 1 80 ? 15.058 0.505 -15.777 1.00 92.25 80 GLY A C 1
ATOM 609 O O . GLY A 1 80 ? 14.060 0.413 -16.494 1.00 92.25 80 GLY A O 1
ATOM 610 N N . LEU A 1 81 ? 16.247 0.887 -16.245 1.00 90.62 81 LEU A N 1
ATOM 611 C CA . LEU A 1 81 ? 16.499 1.160 -17.662 1.00 90.62 81 LEU A CA 1
ATOM 612 C C . LEU A 1 81 ? 16.184 -0.069 -18.525 1.00 90.62 81 LEU A C 1
ATOM 614 O O . LEU A 1 81 ? 16.691 -1.168 -18.270 1.00 90.62 81 LEU A O 1
ATOM 618 N N . ALA A 1 82 ? 15.335 0.118 -19.540 1.00 91.88 82 ALA A N 1
ATOM 619 C CA . ALA A 1 82 ? 14.847 -0.971 -20.378 1.00 91.88 82 ALA A CA 1
ATOM 620 C C . ALA A 1 82 ? 15.963 -1.546 -21.254 1.00 91.88 82 ALA A C 1
ATOM 622 O O . ALA A 1 82 ? 16.153 -2.759 -21.260 1.00 91.88 82 ALA A O 1
ATOM 623 N N . ASN A 1 83 ? 16.758 -0.680 -21.886 1.00 91.19 83 ASN A N 1
ATOM 624 C CA . ASN A 1 83 ? 17.865 -1.063 -22.768 1.00 91.19 83 ASN A CA 1
ATOM 625 C C . ASN A 1 83 ? 19.087 -1.686 -22.068 1.00 91.19 83 ASN A C 1
ATOM 627 O O . ASN A 1 83 ? 20.004 -2.147 -22.742 1.00 91.19 83 ASN A O 1
ATOM 631 N N . GLN A 1 84 ? 19.117 -1.700 -20.734 1.00 91.19 84 GLN A N 1
ATOM 632 C CA . GLN A 1 84 ? 20.163 -2.354 -19.938 1.00 91.19 84 GLN A CA 1
ATOM 633 C C . GLN A 1 84 ? 19.647 -3.584 -19.186 1.00 91.19 84 GLN A C 1
ATOM 635 O O . GLN A 1 84 ? 20.334 -4.089 -18.299 1.00 91.19 84 GLN A O 1
ATOM 640 N N . ASP A 1 85 ? 18.417 -4.024 -19.473 1.00 90.06 85 ASP A N 1
ATOM 641 C CA . ASP A 1 85 ? 17.746 -5.110 -18.749 1.00 90.06 85 ASP A CA 1
ATOM 642 C C . ASP A 1 85 ? 17.746 -4.918 -17.223 1.00 90.06 85 ASP A C 1
ATOM 644 O O . ASP A 1 85 ? 17.651 -5.867 -16.443 1.00 90.06 85 ASP A O 1
ATOM 648 N N . GLN A 1 86 ? 17.812 -3.661 -16.773 1.00 94.06 86 GLN A N 1
ATOM 649 C CA . GLN A 1 86 ? 17.812 -3.355 -15.357 1.00 94.06 86 GLN A CA 1
ATOM 650 C C . GLN A 1 86 ? 16.408 -3.620 -14.795 1.00 94.06 86 GLN A C 1
ATOM 652 O O . GLN A 1 86 ? 15.435 -3.041 -15.290 1.00 94.06 86 GLN A O 1
ATOM 657 N N . PRO A 1 87 ? 16.271 -4.466 -13.763 1.00 94.62 87 PRO A N 1
ATOM 658 C CA . PRO A 1 87 ? 14.969 -4.798 -13.207 1.00 94.62 87 PRO A CA 1
ATOM 659 C C . PRO A 1 87 ? 14.316 -3.582 -12.547 1.00 94.62 87 PRO A C 1
ATOM 661 O O . PRO A 1 87 ? 14.985 -2.658 -12.092 1.00 94.62 87 PRO A O 1
ATOM 664 N N . ASP A 1 88 ? 12.994 -3.602 -12.456 1.00 95.75 88 ASP A N 1
ATOM 665 C CA . ASP A 1 88 ? 12.241 -2.570 -11.749 1.00 95.75 88 ASP A CA 1
ATOM 666 C C . ASP A 1 88 ? 12.448 -2.661 -10.225 1.00 95.75 88 ASP A C 1
ATOM 668 O O . ASP A 1 88 ? 12.772 -3.720 -9.675 1.00 95.75 88 ASP A O 1
ATOM 672 N N . VAL A 1 89 ? 12.244 -1.537 -9.537 1.00 97.56 89 VAL A N 1
ATOM 673 C CA . VAL A 1 89 ? 12.194 -1.470 -8.072 1.00 97.56 89 VAL A CA 1
ATOM 674 C C . VAL A 1 89 ? 10.775 -1.806 -7.626 1.00 97.56 89 VAL A C 1
ATOM 676 O O . VAL A 1 89 ? 9.815 -1.191 -8.091 1.00 97.56 89 VAL A O 1
ATOM 679 N N . TYR A 1 90 ? 10.632 -2.767 -6.716 1.00 97.88 90 TYR A N 1
ATOM 680 C CA . TYR A 1 90 ? 9.339 -3.189 -6.188 1.00 97.88 90 TYR A CA 1
ATOM 6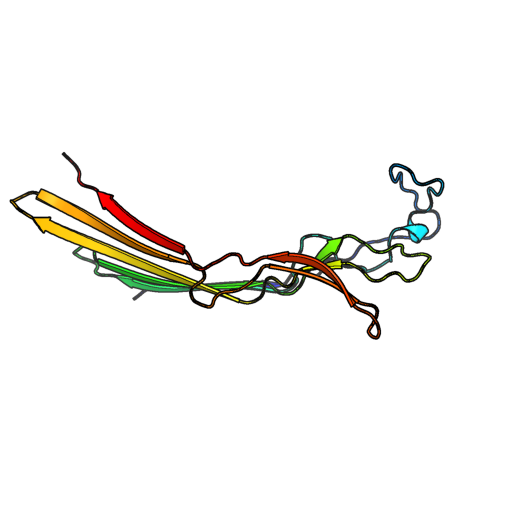81 C C . TYR A 1 90 ? 9.197 -2.846 -4.714 1.00 97.88 90 TYR A C 1
ATOM 683 O O . TYR A 1 90 ? 10.070 -3.190 -3.920 1.00 97.88 90 TYR A O 1
ATOM 691 N N . GLU A 1 91 ? 8.053 -2.275 -4.348 1.00 98.12 91 GLU A N 1
ATOM 692 C CA . GLU A 1 91 ? 7.564 -2.241 -2.971 1.00 98.12 91 GLU A CA 1
ATOM 693 C C . GLU A 1 91 ? 6.796 -3.527 -2.658 1.00 98.12 91 GLU A C 1
ATOM 695 O O . GLU A 1 91 ? 6.108 -4.080 -3.524 1.00 98.12 91 GLU A O 1
ATOM 700 N N . TYR A 1 92 ? 6.862 -3.970 -1.401 1.00 96.88 92 TYR A N 1
ATOM 701 C CA . TYR A 1 92 ? 6.143 -5.138 -0.890 1.00 96.88 92 TYR A CA 1
ATOM 702 C C . TYR A 1 92 ? 5.182 -4.738 0.243 1.00 96.88 92 TYR A C 1
ATOM 704 O O . TYR A 1 92 ? 5.522 -4.942 1.406 1.00 96.88 92 TYR A O 1
ATOM 712 N N . PRO A 1 93 ? 3.988 -4.188 -0.069 1.00 96.31 93 PRO A N 1
ATOM 713 C CA . PRO A 1 93 ? 3.046 -3.736 0.953 1.00 96.31 93 PRO A CA 1
ATOM 714 C C . PRO A 1 93 ? 2.567 -4.853 1.881 1.00 96.31 93 PRO A C 1
ATOM 716 O O . PRO A 1 93 ? 2.532 -4.657 3.084 1.00 96.31 93 PRO A O 1
ATOM 719 N N . GLY A 1 94 ? 2.211 -6.030 1.358 1.00 96.44 94 GLY A N 1
ATOM 720 C CA . GLY A 1 94 ? 1.861 -7.182 2.190 1.00 96.44 94 GLY A CA 1
ATOM 721 C C . GLY A 1 94 ? 0.554 -7.004 2.967 1.00 96.44 94 GLY A C 1
ATOM 722 O O . GLY A 1 94 ? -0.386 -6.388 2.470 1.00 96.44 94 GLY A O 1
ATOM 723 N N . ILE A 1 95 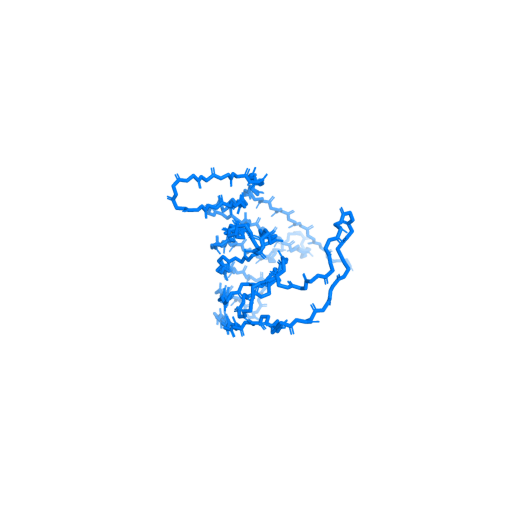? 0.482 -7.621 4.150 1.00 96.69 95 ILE A N 1
ATOM 724 C CA . ILE A 1 95 ? -0.701 -7.632 5.025 1.00 96.69 95 ILE A CA 1
ATOM 725 C C . ILE A 1 95 ? -0.532 -6.573 6.113 1.00 96.69 95 ILE A C 1
ATOM 727 O O . ILE A 1 95 ? 0.526 -6.484 6.732 1.00 96.69 95 ILE A O 1
ATOM 731 N N . ASN A 1 96 ? -1.597 -5.834 6.399 1.00 97.75 96 ASN A N 1
ATOM 732 C CA . ASN A 1 96 ? -1.707 -4.969 7.562 1.00 97.75 96 ASN A CA 1
ATOM 733 C C . ASN A 1 96 ? -2.986 -5.318 8.341 1.00 97.75 96 ASN A C 1
ATOM 735 O O . ASN A 1 96 ? -4.036 -5.565 7.743 1.00 97.75 96 ASN A O 1
ATOM 739 N N . LEU A 1 97 ? -2.867 -5.386 9.667 1.00 98.38 97 LEU A N 1
ATOM 740 C CA . LEU A 1 97 ? -3.953 -5.700 10.585 1.00 98.38 97 LEU A CA 1
ATOM 741 C C . LEU A 1 97 ? -4.085 -4.586 11.626 1.00 98.38 97 LEU A C 1
ATOM 743 O O . LEU A 1 97 ? -3.136 -4.303 12.363 1.00 98.38 97 LEU A O 1
ATOM 747 N N . ASP A 1 98 ? -5.285 -4.026 11.713 1.00 98.62 98 ASP A N 1
ATOM 748 C CA . ASP A 1 98 ? -5.674 -3.015 12.686 1.00 98.62 98 ASP A CA 1
ATOM 749 C C . ASP A 1 98 ? -6.838 -3.523 13.548 1.00 98.62 98 ASP A C 1
ATOM 751 O O . ASP A 1 98 ? -7.648 -4.361 13.137 1.00 98.62 98 ASP A O 1
ATOM 755 N N . PHE A 1 99 ? -6.944 -2.970 14.750 1.00 98.50 99 PHE A N 1
ATOM 756 C CA . PHE A 1 99 ? -8.044 -3.185 15.676 1.00 98.50 99 PHE A CA 1
ATOM 757 C C . PHE A 1 99 ? -8.557 -1.845 16.197 1.00 98.50 99 PHE A C 1
ATOM 759 O O . PHE A 1 99 ? -7.779 -0.991 16.624 1.00 98.50 99 PHE A O 1
ATOM 766 N N . VAL A 1 100 ? -9.874 -1.665 16.189 1.00 98.25 100 VAL A N 1
ATOM 767 C CA . VAL A 1 100 ? -10.542 -0.472 16.711 1.00 98.25 100 VAL A CA 1
ATOM 768 C C . VAL A 1 100 ? -11.642 -0.902 17.666 1.00 98.25 100 VAL A C 1
ATOM 770 O O . VAL A 1 100 ? -12.452 -1.758 17.332 1.00 98.25 100 VAL A O 1
ATOM 773 N N . VAL A 1 101 ? -11.709 -0.278 18.837 1.00 97.44 101 VAL A N 1
ATOM 774 C CA . VAL A 1 101 ? -12.831 -0.420 19.770 1.00 97.44 101 VAL A CA 1
ATOM 775 C C . VAL A 1 101 ? -13.379 0.948 20.143 1.00 97.44 101 VAL A C 1
ATOM 777 O O . VAL A 1 101 ? -12.626 1.904 20.335 1.00 97.44 101 VAL A O 1
ATOM 780 N N . ARG A 1 102 ? -14.703 1.043 20.236 1.00 96.38 102 ARG A N 1
ATOM 781 C CA . ARG A 1 102 ? -15.439 2.211 20.715 1.00 96.38 102 ARG A CA 1
ATOM 782 C C . ARG A 1 102 ? -16.434 1.770 21.774 1.00 96.38 102 ARG A C 1
ATOM 784 O O . ARG A 1 102 ? -17.127 0.777 21.575 1.00 96.38 102 ARG A O 1
ATOM 791 N N . GLN A 1 103 ? -16.508 2.509 22.872 1.00 95.38 103 GLN A N 1
ATOM 792 C CA . GLN A 1 103 ? -17.429 2.227 23.968 1.00 95.38 103 GLN A CA 1
ATOM 793 C C . GLN A 1 103 ? -17.978 3.533 24.537 1.00 95.38 103 GLN A C 1
ATOM 795 O O . GLN A 1 103 ? -17.214 4.404 24.943 1.00 95.38 103 GLN A O 1
ATOM 800 N N . GLY A 1 104 ? -19.298 3.643 24.606 1.00 93.44 104 GLY A N 1
ATOM 801 C CA . GLY A 1 104 ? -19.999 4.645 25.389 1.00 93.44 104 GLY A CA 1
ATOM 802 C C . GLY A 1 104 ? -20.052 4.207 26.846 1.00 93.44 104 GLY A C 1
ATOM 803 O O . GLY A 1 104 ? -20.370 3.052 27.149 1.00 93.44 104 GLY A O 1
ATOM 804 N N . ILE A 1 105 ? -19.730 5.124 27.748 1.00 89.62 105 ILE A N 1
ATOM 805 C CA . ILE A 1 105 ? -19.797 4.934 29.195 1.00 89.62 105 ILE A CA 1
ATOM 806 C C . ILE A 1 105 ? -20.550 6.104 29.825 1.00 89.62 105 ILE A C 1
ATOM 808 O O . ILE A 1 105 ? -20.415 7.249 29.397 1.00 89.62 105 ILE A O 1
ATOM 812 N N . HIS A 1 106 ? -21.336 5.817 30.859 1.00 88.50 106 HIS A N 1
ATOM 813 C CA . HIS A 1 106 ? -22.015 6.837 31.653 1.00 88.50 106 HIS A CA 1
ATOM 814 C C . HIS A 1 106 ? -21.272 7.018 32.974 1.00 88.50 106 HIS A C 1
ATOM 816 O O . HIS A 1 106 ? -21.096 6.062 33.729 1.00 88.50 106 HIS A O 1
ATOM 822 N N . VAL A 1 107 ? -20.823 8.242 33.248 1.00 86.81 107 VAL A N 1
ATOM 823 C CA . VAL A 1 107 ? -20.104 8.602 34.475 1.00 86.81 107 VAL A CA 1
ATOM 824 C C . VAL A 1 107 ? -20.674 9.916 34.999 1.00 86.81 107 VAL A C 1
ATOM 826 O O . VAL A 1 107 ? -20.624 10.922 34.298 1.00 86.81 107 VAL A O 1
ATOM 829 N N . LEU A 1 108 ? -21.189 9.918 36.235 1.00 86.69 108 LEU A N 1
ATOM 830 C CA . LEU A 1 108 ? -21.738 11.112 36.906 1.00 86.69 108 LEU A CA 1
ATOM 831 C C . LEU A 1 108 ? -22.784 11.860 36.052 1.00 86.69 108 LEU A C 1
ATOM 833 O O . LEU A 1 108 ? -22.642 13.057 35.805 1.00 86.69 108 LEU A O 1
ATOM 837 N N . ASP A 1 109 ? -23.793 11.134 35.556 1.00 85.69 109 ASP A N 1
ATOM 838 C CA . ASP A 1 109 ? -24.865 11.643 34.678 1.00 85.69 109 ASP A CA 1
ATOM 839 C C . ASP A 1 109 ? -24.383 12.272 33.359 1.00 85.69 109 ASP A C 1
ATOM 841 O O . ASP A 1 109 ? -25.110 13.017 32.703 1.00 85.69 109 ASP A O 1
ATOM 845 N N . ARG A 1 110 ? -23.152 11.960 32.938 1.00 88.25 110 ARG A N 1
ATOM 846 C CA . ARG A 1 110 ? -22.590 12.385 31.654 1.00 88.25 110 ARG A CA 1
ATOM 847 C C . ARG A 1 110 ? -22.209 11.184 30.810 1.00 88.25 110 ARG A C 1
ATOM 849 O O . ARG A 1 110 ? -21.620 10.222 31.306 1.00 88.25 110 ARG A O 1
ATOM 856 N N . GLN A 1 111 ? -22.510 11.274 29.522 1.00 90.00 111 GLN A N 1
ATOM 857 C CA . GLN A 1 111 ? -22.067 10.301 28.538 1.00 90.00 111 GLN A CA 1
ATOM 858 C C . GLN A 1 111 ? -20.657 10.653 28.055 1.00 90.00 111 GLN A C 1
ATOM 860 O O . GLN A 1 111 ? -20.371 11.789 27.662 1.00 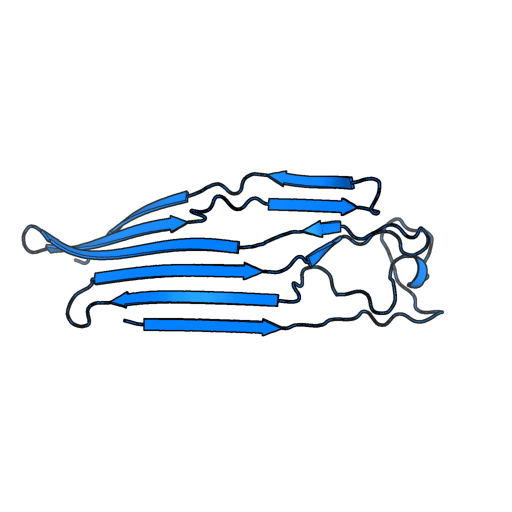90.00 111 GLN A O 1
ATOM 865 N N . PHE A 1 112 ? -19.782 9.657 28.066 1.00 92.75 112 PHE A N 1
ATOM 866 C CA . PHE A 1 112 ? -18.454 9.723 27.481 1.00 92.75 112 PHE A CA 1
ATOM 867 C C . PHE A 1 112 ? -18.303 8.632 26.433 1.00 92.75 112 PHE A C 1
ATOM 869 O O . PHE A 1 112 ? -18.724 7.497 26.641 1.00 92.75 112 PHE A O 1
ATOM 876 N N . ASP A 1 113 ? -17.616 8.964 25.351 1.00 94.12 113 ASP A N 1
ATOM 877 C CA . ASP A 1 113 ? -17.251 8.025 24.307 1.00 94.12 113 ASP A CA 1
ATOM 878 C C . ASP A 1 113 ? -15.751 7.773 24.392 1.00 94.12 113 ASP A C 1
ATOM 880 O O . ASP A 1 113 ? -14.929 8.675 24.211 1.00 94.12 113 ASP A O 1
ATOM 884 N N . PHE A 1 114 ? -15.396 6.529 24.672 1.00 95.19 114 PHE A N 1
ATOM 885 C CA . PHE A 1 114 ? -14.035 6.030 24.623 1.00 95.19 114 PHE A CA 1
ATOM 886 C C . PHE A 1 114 ? -13.766 5.393 23.259 1.00 95.19 114 PHE A C 1
ATOM 888 O O . PHE A 1 114 ? -14.600 4.667 22.713 1.00 95.19 114 PHE A O 1
ATOM 895 N N . LYS A 1 115 ? -12.569 5.629 22.725 1.00 97.31 115 LYS A N 1
ATOM 896 C CA . LYS A 1 115 ? -12.050 4.961 21.534 1.00 97.31 115 LYS A CA 1
ATOM 897 C C . LYS A 1 115 ? -10.614 4.524 21.765 1.00 97.31 115 LYS A C 1
ATOM 899 O O . LYS A 1 115 ? -9.788 5.306 22.236 1.00 97.31 115 LYS A O 1
ATOM 904 N N . PHE A 1 116 ? -10.313 3.305 21.345 1.00 98.25 116 PHE A N 1
ATOM 905 C CA . PHE A 1 116 ? -8.953 2.808 21.231 1.00 98.25 116 PHE A CA 1
ATOM 906 C C . PHE A 1 116 ? -8.705 2.253 19.835 1.00 98.25 116 PHE A C 1
ATOM 908 O O . PHE A 1 116 ? -9.558 1.580 19.257 1.00 98.25 116 PHE A O 1
ATOM 915 N N . GLU A 1 117 ? -7.527 2.544 19.297 1.00 98.56 117 GLU A N 1
ATOM 916 C CA . GLU A 1 117 ? -7.054 2.009 18.027 1.00 98.56 117 GLU A CA 1
ATOM 917 C C . GLU A 1 117 ? -5.668 1.403 18.224 1.00 98.56 117 GLU A C 1
ATOM 919 O O . GLU A 1 117 ? -4.768 2.070 18.729 1.00 98.56 117 GLU A O 1
ATOM 924 N N . ALA A 1 118 ? -5.486 0.168 17.777 1.00 98.62 118 ALA A N 1
ATOM 925 C CA . ALA A 1 118 ? -4.187 -0.458 17.599 1.00 98.62 118 ALA A CA 1
ATOM 926 C C . ALA A 1 118 ? -3.979 -0.677 16.101 1.00 98.62 118 ALA A C 1
ATOM 928 O O . ALA A 1 118 ? -4.744 -1.404 15.472 1.00 98.62 118 ALA A O 1
ATOM 929 N N . ARG A 1 119 ? -2.971 -0.027 15.522 1.00 98.25 119 ARG A N 1
ATOM 930 C CA . ARG A 1 119 ? -2.698 -0.065 14.083 1.00 98.25 119 ARG A CA 1
ATOM 931 C C . ARG A 1 119 ? -1.402 -0.792 13.774 1.00 98.25 119 ARG A C 1
ATOM 933 O O . ARG A 1 119 ? -0.430 -0.634 14.514 1.00 98.25 119 ARG A O 1
ATOM 940 N N . ASN A 1 120 ? -1.372 -1.526 12.664 1.00 97.69 120 ASN A N 1
ATOM 941 C CA . ASN A 1 120 ? -0.252 -2.341 12.212 1.00 97.69 120 ASN A CA 1
ATOM 942 C C . ASN A 1 120 ? 0.224 -3.325 13.295 1.00 97.69 120 ASN A C 1
ATOM 944 O O . ASN A 1 120 ? 1.409 -3.387 13.633 1.00 97.69 120 ASN A O 1
ATOM 948 N N . ILE A 1 121 ? -0.704 -4.080 13.887 1.00 97.56 121 ILE A N 1
ATOM 949 C CA . ILE A 1 121 ? -0.427 -4.934 15.057 1.00 97.56 121 ILE A CA 1
ATOM 950 C C . ILE A 1 121 ? 0.472 -6.132 14.731 1.00 97.56 121 ILE A C 1
ATOM 952 O O . ILE A 1 121 ? 1.060 -6.730 15.626 1.00 97.56 121 ILE A O 1
ATOM 956 N N . THR A 1 122 ? 0.605 -6.472 13.447 1.00 95.69 122 THR A N 1
ATOM 957 C CA . THR A 1 122 ? 1.529 -7.501 12.948 1.00 95.69 122 THR A CA 1
ATOM 958 C C . THR A 1 122 ? 2.927 -6.961 12.642 1.00 95.69 122 THR A C 1
ATOM 960 O O . THR A 1 122 ? 3.794 -7.739 12.252 1.00 95.69 122 THR A O 1
ATOM 963 N N . GLY A 1 123 ? 3.164 -5.652 12.792 1.00 95.81 123 GLY A N 1
ATOM 964 C CA . GLY A 1 123 ? 4.477 -5.039 12.571 1.00 95.81 123 GLY A CA 1
ATOM 965 C C . GLY A 1 123 ? 4.942 -5.114 11.117 1.00 95.81 123 GLY A C 1
ATOM 966 O O . GLY A 1 123 ? 6.113 -5.385 10.850 1.00 95.81 123 GLY A O 1
ATOM 967 N N . ASN A 1 124 ? 4.024 -4.917 10.167 1.00 96.00 124 ASN A N 1
ATOM 968 C CA . ASN A 1 124 ? 4.369 -4.859 8.756 1.00 96.00 124 ASN A CA 1
ATOM 969 C C . ASN A 1 124 ? 5.327 -3.688 8.493 1.00 96.00 124 ASN A C 1
ATOM 971 O O . ASN A 1 124 ? 5.144 -2.589 9.025 1.00 96.00 124 ASN A O 1
ATOM 975 N N . LYS A 1 125 ? 6.354 -3.935 7.681 1.00 96.62 125 LYS A N 1
ATOM 976 C CA . LYS A 1 125 ? 7.449 -2.992 7.420 1.00 96.62 125 LYS A CA 1
ATOM 977 C C . LYS A 1 125 ? 7.394 -2.507 5.987 1.00 96.62 125 LYS A C 1
ATOM 979 O O . LYS A 1 125 ? 6.950 -3.227 5.098 1.00 96.62 125 LYS A O 1
ATOM 984 N N . TYR A 1 126 ? 7.923 -1.314 5.756 1.00 96.94 126 TYR A N 1
ATOM 985 C CA . TYR A 1 126 ? 8.097 -0.816 4.404 1.00 96.94 126 TYR A CA 1
ATOM 986 C C . TYR A 1 126 ? 9.415 -1.326 3.821 1.00 96.94 126 TYR A C 1
ATOM 988 O O . TYR A 1 126 ? 10.457 -1.258 4.480 1.00 96.94 126 TYR A O 1
ATOM 996 N N . LYS A 1 127 ? 9.383 -1.829 2.582 1.00 97.06 127 LYS A N 1
ATOM 997 C CA . LYS A 1 127 ? 10.583 -2.275 1.868 1.00 97.06 127 LYS A CA 1
ATOM 998 C C . LYS A 1 127 ? 10.430 -2.117 0.360 1.00 97.06 127 LYS A C 1
ATOM 1000 O O . LYS A 1 127 ? 9.474 -2.631 -0.219 1.00 97.06 127 LYS A O 1
ATOM 1005 N N . GLU A 1 128 ? 11.441 -1.519 -0.258 1.00 97.94 128 GLU A N 1
ATOM 1006 C CA . GLU A 1 128 ? 11.629 -1.440 -1.701 1.00 97.94 128 GLU A CA 1
ATOM 1007 C C . GLU A 1 128 ? 12.935 -2.112 -2.117 1.00 97.94 128 GLU A C 1
ATOM 1009 O O . GLU A 1 128 ? 14.012 -1.776 -1.612 1.00 97.94 128 GLU A O 1
ATOM 1014 N N . THR A 1 129 ? 12.859 -3.056 -3.054 1.00 97.88 129 THR A N 1
ATOM 1015 C CA . THR A 1 129 ? 14.046 -3.735 -3.580 1.00 97.88 129 THR A CA 1
ATOM 1016 C C . THR A 1 129 ? 14.067 -3.790 -5.094 1.00 97.88 129 THR A C 1
ATOM 1018 O O . THR A 1 129 ? 13.043 -3.960 -5.751 1.00 97.88 129 THR A O 1
ATOM 1021 N N . GLN A 1 130 ? 15.276 -3.727 -5.635 1.00 97.56 130 GLN A N 1
ATOM 1022 C CA . GLN A 1 130 ? 15.592 -4.064 -7.013 1.00 97.56 130 GLN A CA 1
ATOM 1023 C C . GLN A 1 130 ? 16.432 -5.338 -6.996 1.00 97.56 130 GLN A C 1
ATOM 1025 O O . GLN A 1 130 ? 17.425 -5.414 -6.270 1.00 97.56 130 GLN A O 1
ATOM 1030 N N . SER A 1 131 ? 16.034 -6.355 -7.756 1.00 95.81 131 SER A N 1
ATOM 1031 C CA . SER A 1 131 ? 16.740 -7.638 -7.783 1.00 95.81 131 SER A CA 1
ATOM 1032 C C . SER A 1 131 ? 16.777 -8.210 -9.188 1.00 95.81 131 SER A C 1
ATOM 1034 O O . SER A 1 131 ? 15.756 -8.234 -9.872 1.00 95.81 131 SER A O 1
ATOM 1036 N N . ASN A 1 132 ? 17.946 -8.703 -9.597 1.00 93.88 132 ASN A N 1
ATOM 1037 C CA . ASN A 1 132 ? 18.123 -9.462 -10.838 1.00 93.88 132 ASN A CA 1
ATOM 1038 C C . ASN A 1 132 ? 18.150 -10.984 -10.591 1.00 93.88 132 ASN A C 1
ATOM 1040 O O . ASN A 1 132 ? 18.585 -11.742 -11.451 1.00 93.88 132 ASN A O 1
ATOM 1044 N N . GLY A 1 133 ? 17.737 -11.429 -9.399 1.00 92.44 133 GLY A N 1
ATOM 1045 C CA . GLY A 1 133 ? 17.764 -12.831 -8.972 1.00 92.44 133 GLY A CA 1
ATOM 1046 C C . GLY A 1 133 ? 19.074 -13.261 -8.305 1.00 92.44 133 GLY A C 1
ATOM 1047 O O . GLY A 1 133 ? 19.036 -14.104 -7.413 1.00 92.44 133 GLY A O 1
ATOM 1048 N N . THR A 1 134 ? 20.205 -12.646 -8.659 1.00 95.00 134 THR A N 1
ATOM 1049 C CA . THR A 1 134 ? 21.520 -12.932 -8.051 1.00 95.00 134 THR A CA 1
ATOM 1050 C C . THR A 1 134 ? 21.893 -11.889 -7.002 1.00 95.00 134 THR A C 1
ATOM 1052 O O . THR A 1 134 ? 22.272 -12.223 -5.884 1.00 95.00 134 THR A O 1
ATOM 1055 N N . ASN A 1 135 ? 21.749 -10.612 -7.351 1.00 94.50 135 ASN A N 1
ATOM 1056 C CA . ASN A 1 135 ? 22.047 -9.472 -6.496 1.00 94.50 135 ASN A CA 1
ATOM 1057 C C . ASN A 1 135 ? 20.756 -8.729 -6.167 1.00 94.50 135 ASN A C 1
ATOM 1059 O O . ASN A 1 135 ? 19.856 -8.614 -7.002 1.00 94.50 135 ASN A O 1
ATOM 1063 N N . THR A 1 136 ? 20.674 -8.201 -4.948 1.00 96.31 136 THR A N 1
ATOM 1064 C CA . THR A 1 136 ? 19.530 -7.408 -4.496 1.00 96.31 136 THR A CA 1
ATOM 1065 C C . THR A 1 136 ? 20.013 -6.124 -3.849 1.00 96.31 136 THR A C 1
ATOM 1067 O O . THR A 1 136 ? 20.796 -6.157 -2.903 1.00 96.31 136 THR A O 1
ATOM 1070 N N . VAL A 1 137 ? 19.498 -5.000 -4.334 1.00 96.88 137 VAL A N 1
ATOM 1071 C CA . VAL A 1 137 ? 19.698 -3.677 -3.746 1.00 96.88 137 VAL A CA 1
ATOM 1072 C C . VAL A 1 137 ? 18.410 -3.277 -3.037 1.00 96.88 137 VAL A C 1
ATOM 1074 O O . VAL A 1 137 ? 17.319 -3.404 -3.593 1.00 96.88 137 VAL A O 1
ATOM 1077 N N . THR A 1 138 ? 18.530 -2.815 -1.795 1.00 97.25 138 THR A N 1
ATOM 1078 C CA . THR A 1 138 ? 17.411 -2.224 -1.051 1.00 97.25 138 THR A CA 1
ATOM 1079 C C . THR A 1 138 ? 17.491 -0.714 -1.201 1.00 97.25 138 THR A C 1
ATOM 1081 O O . THR A 1 138 ? 18.521 -0.135 -0.870 1.00 97.25 138 THR A O 1
ATOM 1084 N N . TYR A 1 139 ? 16.430 -0.100 -1.719 1.00 96.19 139 TYR A N 1
ATOM 1085 C CA . TYR A 1 139 ? 16.371 1.346 -1.947 1.00 96.19 139 TYR A CA 1
ATOM 1086 C C . TYR A 1 139 ? 15.878 2.065 -0.699 1.00 96.19 139 TYR A C 1
ATOM 1088 O O . TYR A 1 139 ? 16.562 2.930 -0.164 1.00 96.19 139 TYR A O 1
ATOM 1096 N N . ASN A 1 140 ? 14.720 1.638 -0.203 1.00 96.44 140 ASN A N 1
ATOM 1097 C CA . ASN A 1 140 ? 14.118 2.146 1.015 1.00 96.44 140 ASN A CA 1
ATOM 1098 C C . ASN A 1 140 ? 13.697 0.971 1.890 1.00 96.44 140 ASN A C 1
ATOM 1100 O O . ASN A 1 140 ? 13.111 -0.004 1.416 1.00 96.44 140 ASN A O 1
ATOM 1104 N N . ALA A 1 141 ? 13.992 1.063 3.180 1.00 96.81 141 ALA A N 1
ATOM 1105 C CA . ALA A 1 141 ? 13.478 0.137 4.171 1.00 96.81 141 ALA A CA 1
ATOM 1106 C C . ALA A 1 141 ? 13.376 0.848 5.513 1.00 96.81 141 ALA A C 1
ATOM 1108 O O . ALA A 1 141 ? 14.348 1.437 5.982 1.00 96.81 141 ALA A O 1
ATOM 1109 N N . TYR A 1 142 ? 12.202 0.785 6.126 1.00 96.94 142 TYR A N 1
ATOM 1110 C CA . TYR A 1 142 ? 11.972 1.348 7.448 1.00 96.94 142 TYR A CA 1
ATOM 1111 C C . TYR A 1 142 ? 10.835 0.614 8.149 1.00 96.94 142 TYR A C 1
ATOM 1113 O O . TYR A 1 142 ? 9.995 -0.044 7.525 1.00 96.94 142 TYR A O 1
ATOM 1121 N N . ASP A 1 143 ? 10.834 0.710 9.473 1.00 95.56 143 ASP A N 1
ATOM 1122 C CA . ASP A 1 143 ? 9.739 0.200 10.280 1.00 95.56 143 ASP A CA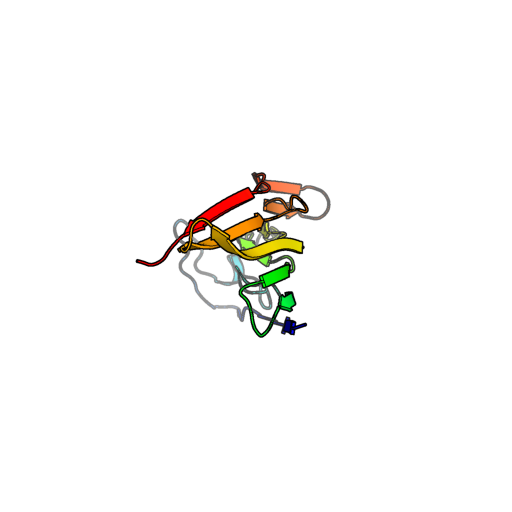 1
ATOM 1123 C C . ASP A 1 143 ? 8.602 1.226 10.287 1.00 95.56 143 ASP A C 1
ATOM 1125 O O . ASP A 1 143 ? 8.820 2.391 10.616 1.00 95.56 143 ASP A O 1
ATOM 1129 N N . ILE A 1 144 ? 7.400 0.800 9.895 1.00 94.00 144 ILE A N 1
ATOM 1130 C CA . ILE A 1 144 ? 6.194 1.634 10.000 1.00 94.00 144 ILE A CA 1
ATOM 1131 C C . ILE A 1 144 ? 5.787 1.749 11.478 1.00 94.00 144 ILE A C 1
ATOM 1133 O O . ILE A 1 144 ? 5.208 2.752 11.888 1.00 94.00 144 ILE A O 1
ATOM 1137 N N . GLY A 1 145 ? 6.130 0.737 12.282 1.00 96.31 145 GLY A N 1
ATOM 1138 C CA . GLY A 1 145 ? 5.784 0.641 13.688 1.00 96.31 145 GLY A CA 1
ATOM 1139 C C . GLY A 1 145 ? 4.325 0.257 13.915 1.00 96.31 145 GLY A C 1
ATOM 1140 O O . GLY A 1 145 ? 3.450 0.438 13.064 1.00 96.31 145 GLY A O 1
ATOM 1141 N N . THR A 1 146 ? 4.066 -0.288 15.098 1.00 98.00 146 THR A N 1
ATOM 1142 C CA . THR A 1 146 ? 2.715 -0.458 15.635 1.00 98.00 146 THR A CA 1
ATOM 1143 C C . THR A 1 146 ? 2.344 0.802 16.409 1.00 98.00 146 THR A C 1
ATOM 1145 O O . THR A 1 146 ? 3.118 1.266 17.245 1.00 98.00 146 THR A O 1
ATOM 1148 N N . THR A 1 147 ? 1.167 1.364 16.136 1.00 98.19 147 THR A N 1
ATOM 1149 C CA . THR A 1 147 ? 0.696 2.602 16.781 1.00 98.19 147 THR A CA 1
ATOM 1150 C C . THR A 1 147 ? -0.526 2.323 17.639 1.00 98.19 147 THR A C 1
ATOM 1152 O O . THR A 1 147 ? -1.431 1.610 17.212 1.00 98.19 147 THR A O 1
ATOM 1155 N N . PHE A 1 148 ? -0.573 2.929 18.824 1.00 98.19 148 PHE A N 1
ATOM 1156 C CA . PHE A 1 148 ? -1.716 2.862 19.727 1.00 98.19 148 PHE A CA 1
ATOM 1157 C C . PHE A 1 148 ? -2.273 4.262 19.964 1.00 98.19 148 PHE A C 1
AT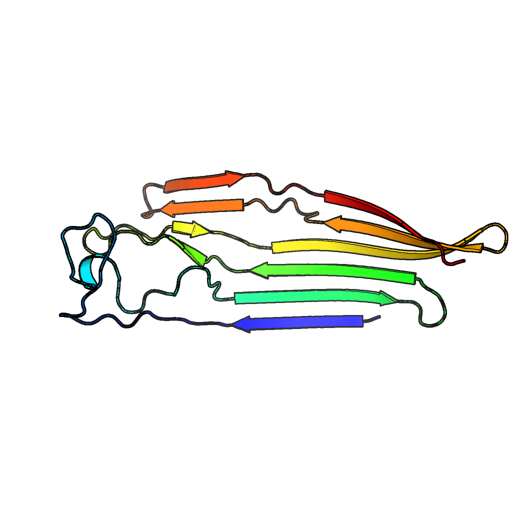OM 1159 O O . PHE A 1 148 ? -1.530 5.155 20.364 1.00 98.19 148 PHE A O 1
ATOM 1166 N N . ASN A 1 149 ? -3.574 4.442 19.748 1.00 98.19 149 ASN A N 1
ATOM 1167 C CA . ASN A 1 149 ? -4.268 5.703 19.987 1.00 98.19 149 ASN A CA 1
ATOM 1168 C C . ASN A 1 149 ? -5.397 5.507 20.994 1.00 98.19 149 ASN A C 1
ATOM 1170 O O . ASN A 1 149 ? -6.164 4.551 20.903 1.00 98.19 149 ASN A O 1
ATOM 1174 N N . PHE A 1 150 ? -5.516 6.456 21.917 1.00 97.44 150 PHE A N 1
ATOM 1175 C CA . PHE A 1 150 ? -6.590 6.537 22.900 1.00 97.44 150 PHE A CA 1
ATOM 1176 C C . PHE A 1 150 ? -7.324 7.865 22.720 1.00 97.44 150 PHE A C 1
ATOM 1178 O O . PHE A 1 150 ? -6.696 8.908 22.527 1.00 97.44 150 PHE A O 1
ATOM 1185 N N . SER A 1 151 ? -8.650 7.854 22.782 1.00 96.44 151 SER A N 1
ATOM 1186 C CA . SER A 1 151 ? -9.460 9.071 22.734 1.00 96.44 151 SER A CA 1
ATOM 1187 C C . SER A 1 151 ? -10.643 8.974 23.686 1.00 96.44 151 SER A C 1
ATOM 1189 O O . SER A 1 151 ? -11.262 7.919 23.817 1.00 96.44 151 SER A O 1
ATOM 1191 N N . LEU A 1 152 ? -10.953 10.097 24.328 1.00 94.50 152 LEU A N 1
ATOM 1192 C CA . LEU A 1 152 ? -12.113 10.277 25.189 1.00 94.50 152 LEU A CA 1
ATOM 1193 C C . LEU A 1 152 ? -12.825 11.563 24.765 1.00 94.50 152 LEU A C 1
ATOM 1195 O O . LEU A 1 152 ? -12.192 12.616 24.691 1.00 94.50 152 LEU A O 1
ATOM 1199 N N . SER A 1 153 ? -14.122 11.484 24.489 1.00 92.75 153 SER A N 1
ATOM 1200 C CA . SER A 1 153 ? -14.952 12.633 24.113 1.00 92.75 153 SER A CA 1
ATOM 1201 C C . SER A 1 153 ? -16.263 12.653 24.893 1.00 92.75 153 SER A C 1
ATOM 1203 O O . SER A 1 153 ? -16.717 11.626 25.383 1.00 92.75 153 SER A O 1
ATOM 1205 N N . THR A 1 154 ? -16.876 13.827 25.018 1.00 91.12 154 THR A N 1
ATOM 1206 C CA . THR A 1 154 ? -18.187 14.027 25.651 1.00 91.12 154 THR A CA 1
ATOM 1207 C C . THR A 1 154 ? -18.926 15.147 24.916 1.00 91.12 154 THR A C 1
ATOM 1209 O O . THR A 1 154 ? -18.282 15.979 24.273 1.00 91.12 154 THR A O 1
ATOM 1212 N N . THR A 1 155 ? -20.257 15.155 24.983 1.00 76.88 155 THR A N 1
ATOM 1213 C CA . THR A 1 155 ? -21.110 16.199 24.390 1.00 76.88 155 THR A CA 1
ATOM 1214 C C . THR A 1 155 ? -21.816 16.954 25.520 1.00 76.88 155 THR A C 1
ATOM 1216 O O . THR A 1 155 ? -22.194 16.324 26.509 1.00 76.88 155 THR A O 1
ATOM 1219 N N . PHE A 1 156 ? -21.949 18.280 25.395 1.00 74.50 156 PHE A N 1
ATOM 1220 C CA . PHE A 1 156 ? -22.528 19.183 26.402 1.00 74.50 156 PHE A CA 1
ATOM 1221 C C . PHE A 1 156 ? -23.862 19.765 25.942 1.00 74.50 156 PHE A C 1
ATOM 1223 O O . PHE A 1 156 ? -23.986 20.021 24.721 1.00 74.50 156 PHE A O 1
#

Mean predicted aligned error: 4.76 Å

Solvent-accessible surface area (backbone atoms only — not comparable to full-atom values): 8589 Å² total; per-residue (Å²): 107,49,78,49,76,51,76,47,80,50,87,56,58,42,86,64,53,93,87,39,70,45,89,49,92,94,52,90,66,42,53,33,58,47,56,44,54,60,58,40,61,51,67,77,46,44,40,39,36,38,42,38,37,46,32,44,57,52,94,88,51,61,38,36,42,35,43,36,40,39,35,32,42,56,23,36,71,44,80,26,46,35,74,72,71,40,49,48,27,31,34,48,63,42,60,43,36,32,38,39,40,38,40,56,46,79,56,94,97,35,63,33,41,39,37,41,37,40,36,30,72,77,55,49,47,50,42,27,38,31,53,79,86,84,56,74,49,74,80,47,73,49,78,68,53,63,49,77,48,79,49,78,46,70,82,134

Secondary structure (DSSP, 8-state):
-EEEEEEEE--------TT-B---TT-S--BHHHH--TTPPPTT--SEEEEEEEEEE-SSSSEEEEEEEEEE--EEEEPPPGGGTPPPEEE--EEEEEEEEEEEEEETTEEEEEEEEEESTT--EEEEEEE-SS-EEEEEEEE---EEEEEEEE--

Sequence (156 aa):
MVAIANYTYTKSKLKVSEGDTVAVFGASSTLATDFFRDGAPLTGQSDHLVNFQLGLEDQENLSQQTLILSYASKRVTSRGLANQDQPDVYEYPGINLDFVVRQGIHVLDRQFDFKFEARNITGNKYKETQSNGTNTVTYNAYDIGTTFNFSLSTTF

pLDDT: mean 95.02, std 3.98, range [74.5, 98.62]

Organism: NCBI:txid1346791

Nearest PDB structures (foldseek):
  6v81-assembly1_A  TM=6.707E-01  e=3.591E+00  Escherichia coli BW25113
  1pnz-assembly1_A  TM=6.622E-01  e=4.163E+00  Escherichia coli